Protein AF-A0A2E6Z7I7-F1 (afdb_monomer)

Structure (mmCIF, N/CA/C/O backbone):
data_AF-A0A2E6Z7I7-F1
#
_entry.id   AF-A0A2E6Z7I7-F1
#
loop_
_atom_site.group_PDB
_atom_site.id
_atom_site.type_symbol
_atom_site.label_atom_id
_atom_site.label_alt_id
_atom_site.label_comp_id
_atom_site.label_asym_id
_atom_site.label_entity_id
_atom_site.label_seq_id
_atom_site.pdbx_PDB_ins_code
_atom_site.Cartn_x
_atom_site.Cartn_y
_atom_site.Cartn_z
_atom_site.occupancy
_atom_site.B_iso_or_equiv
_atom_site.auth_seq_id
_atom_site.auth_comp_id
_atom_site.auth_asym_id
_atom_site.auth_atom_id
_atom_site.pdbx_PDB_model_num
ATOM 1 N N . MET A 1 1 ? 0.282 -0.941 -18.473 1.00 72.75 1 MET A N 1
ATOM 2 C CA . MET A 1 1 ? 0.073 -0.353 -17.138 1.00 72.75 1 MET A CA 1
ATOM 3 C C . MET A 1 1 ? -0.777 -1.345 -16.371 1.00 72.75 1 MET A C 1
ATOM 5 O O . MET A 1 1 ? -1.775 -1.789 -16.924 1.00 72.75 1 MET A O 1
ATOM 9 N N . ALA A 1 2 ? -0.313 -1.795 -15.211 1.00 84.75 2 ALA A N 1
ATOM 10 C CA . ALA A 1 2 ? -1.006 -2.774 -14.382 1.00 84.75 2 ALA A CA 1
ATOM 11 C C . ALA A 1 2 ? -1.389 -2.109 -13.061 1.00 84.75 2 ALA A C 1
ATOM 13 O O . ALA A 1 2 ? -0.601 -1.338 -12.517 1.00 84.75 2 ALA A O 1
ATOM 14 N N . LEU A 1 3 ? -2.592 -2.389 -12.577 1.00 86.81 3 LEU A N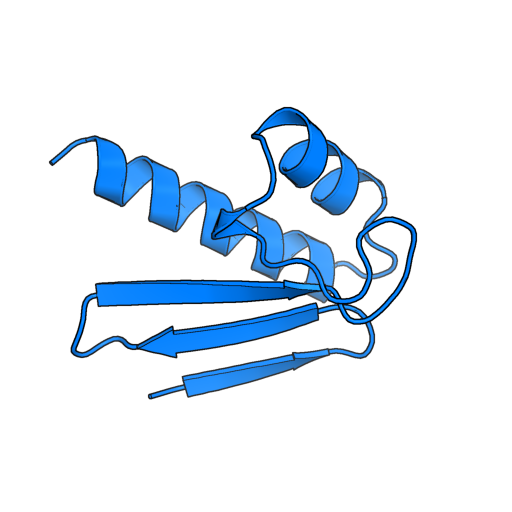 1
ATOM 15 C CA . LEU A 1 3 ? -3.112 -1.840 -11.335 1.00 86.81 3 LEU A CA 1
ATOM 16 C C . LEU A 1 3 ? -3.549 -3.007 -10.461 1.00 86.81 3 LEU A C 1
ATOM 18 O O . LEU A 1 3 ? -4.315 -3.862 -10.901 1.00 86.81 3 LEU A O 1
ATOM 22 N N . VAL A 1 4 ? -3.007 -3.056 -9.253 1.00 86.50 4 VAL A N 1
ATOM 23 C CA . VAL A 1 4 ? -3.317 -4.059 -8.243 1.00 86.50 4 VAL A CA 1
ATOM 24 C C . VAL A 1 4 ? -3.946 -3.320 -7.079 1.00 86.50 4 VAL A C 1
ATOM 26 O O . VAL A 1 4 ? -3.297 -2.489 -6.457 1.00 86.50 4 VAL A O 1
ATOM 29 N N . GLU A 1 5 ? -5.211 -3.592 -6.801 1.00 86.12 5 GLU A N 1
ATOM 30 C CA . GLU A 1 5 ? -5.948 -2.947 -5.719 1.00 86.12 5 GLU A CA 1
ATOM 31 C C . GLU A 1 5 ? -6.344 -4.001 -4.690 1.00 86.12 5 GLU A C 1
ATOM 33 O O . GLU A 1 5 ? -6.879 -5.055 -5.039 1.00 86.12 5 GLU A O 1
ATOM 38 N N . THR A 1 6 ? -6.040 -3.724 -3.430 1.00 85.00 6 THR A N 1
ATOM 39 C CA . THR A 1 6 ? -6.559 -4.442 -2.267 1.00 85.00 6 THR A CA 1
ATOM 40 C C . THR A 1 6 ? -7.338 -3.458 -1.407 1.00 85.00 6 THR A C 1
ATOM 42 O O . THR A 1 6 ? -7.225 -2.247 -1.591 1.00 85.00 6 THR A O 1
ATOM 45 N N . ASP A 1 7 ? -8.070 -3.952 -0.412 1.00 86.12 7 ASP A N 1
ATOM 46 C CA . ASP A 1 7 ? -8.789 -3.097 0.536 1.00 86.12 7 ASP A CA 1
ATOM 47 C C . ASP A 1 7 ? -7.885 -2.079 1.258 1.00 86.12 7 ASP A C 1
ATOM 49 O O . ASP A 1 7 ? -8.364 -1.038 1.697 1.00 86.12 7 ASP A O 1
ATOM 53 N N . TYR A 1 8 ? -6.573 -2.335 1.350 1.00 84.81 8 TYR A N 1
ATOM 54 C CA . TYR A 1 8 ? -5.628 -1.505 2.105 1.00 84.81 8 TYR A CA 1
ATOM 55 C C . TYR A 1 8 ? -4.635 -0.723 1.251 1.00 84.81 8 TYR A C 1
ATOM 57 O O . TYR A 1 8 ? -4.160 0.329 1.690 1.00 84.81 8 TYR A O 1
ATOM 65 N N . ILE A 1 9 ? -4.290 -1.217 0.063 1.00 88.38 9 ILE A N 1
ATOM 66 C CA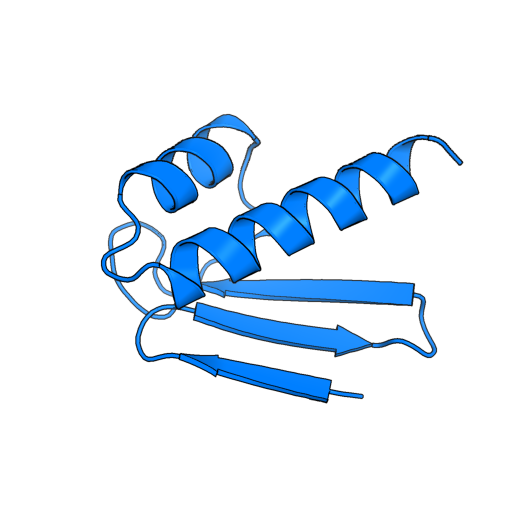 . ILE A 1 9 ? -3.306 -0.577 -0.803 1.00 88.38 9 ILE A CA 1
ATOM 67 C C . ILE A 1 9 ? -3.686 -0.703 -2.273 1.00 88.38 9 ILE A C 1
ATOM 69 O O . ILE A 1 9 ? -4.092 -1.756 -2.757 1.00 88.38 9 ILE A O 1
ATOM 73 N N . LYS A 1 10 ? -3.467 0.382 -3.005 1.00 90.44 10 LYS A N 1
ATOM 74 C CA . LYS A 1 10 ? -3.590 0.457 -4.451 1.00 90.44 10 LYS A CA 1
ATOM 75 C C . LYS A 1 10 ? -2.217 0.624 -5.071 1.00 90.44 10 LYS A C 1
ATOM 77 O O . LYS A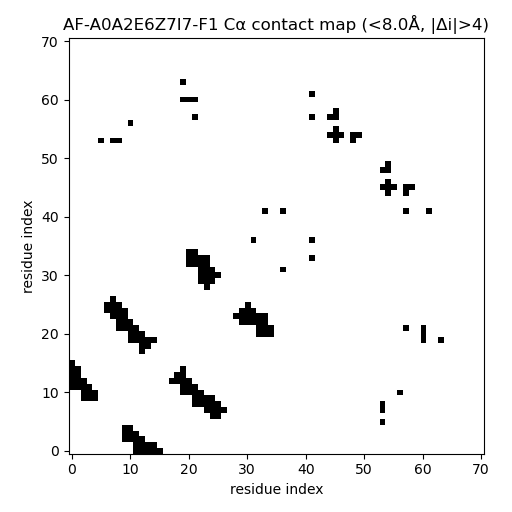 1 10 ? -1.606 1.675 -4.951 1.00 90.44 10 LYS A O 1
ATOM 82 N N . MET A 1 11 ? -1.718 -0.403 -5.734 1.00 88.88 11 MET A N 1
ATOM 83 C CA . MET A 1 11 ? -0.426 -0.396 -6.401 1.00 88.88 11 MET A CA 1
ATOM 84 C C . MET A 1 11 ? -0.583 -0.209 -7.906 1.00 88.88 11 MET A C 1
ATOM 86 O O . MET A 1 11 ? -1.302 -0.942 -8.579 1.00 88.88 11 MET A O 1
ATOM 90 N N . GLU A 1 12 ? 0.126 0.768 -8.445 1.00 89.88 12 GLU A N 1
ATOM 91 C CA . GLU A 1 12 ? 0.133 1.125 -9.851 1.00 89.88 12 GLU A CA 1
ATOM 92 C C . GLU A 1 12 ? 1.526 0.865 -10.430 1.00 89.88 12 GLU A C 1
ATOM 94 O O . GLU A 1 12 ? 2.529 1.444 -10.011 1.00 89.88 12 GLU A O 1
ATOM 99 N N . ILE A 1 13 ? 1.599 -0.056 -11.389 1.00 86.31 13 ILE A N 1
ATOM 100 C CA . ILE A 1 13 ? 2.843 -0.538 -11.984 1.00 86.31 13 ILE A CA 1
ATOM 101 C C . ILE A 1 13 ? 2.863 -0.132 -13.456 1.00 86.31 13 ILE A C 1
ATOM 103 O O . ILE A 1 13 ? 2.154 -0.665 -14.321 1.00 86.31 13 ILE A O 1
ATOM 107 N N . ASN A 1 14 ? 3.734 0.816 -13.767 1.00 87.00 14 ASN A N 1
ATOM 108 C CA . ASN A 1 14 ? 4.055 1.224 -15.117 1.00 87.00 14 ASN A CA 1
ATOM 109 C C . ASN A 1 14 ? 5.348 0.544 -15.584 1.00 87.00 14 ASN A C 1
ATOM 111 O O . ASN A 1 14 ? 6.436 1.113 -15.521 1.00 87.00 14 ASN A O 1
ATOM 115 N N . ALA A 1 15 ? 5.207 -0.674 -16.111 1.00 80.06 15 ALA A N 1
ATOM 116 C CA . ALA A 1 15 ? 6.320 -1.433 -16.681 1.00 80.06 15 ALA A CA 1
ATOM 117 C C . ALA A 1 15 ? 7.027 -0.708 -17.844 1.00 80.06 15 ALA A C 1
ATOM 119 O O . ALA A 1 15 ? 8.228 -0.871 -18.011 1.00 80.06 15 ALA A O 1
ATOM 120 N N . GLN A 1 16 ? 6.313 0.123 -18.617 1.00 82.50 16 GLN A N 1
ATOM 121 C CA . GLN A 1 16 ? 6.906 0.872 -19.735 1.00 82.50 16 GLN A CA 1
ATOM 122 C C . GLN A 1 16 ? 7.828 1.994 -19.242 1.00 82.50 16 GLN A C 1
ATOM 124 O O . GLN A 1 16 ? 8.869 2.241 -19.836 1.00 82.50 16 GLN A O 1
ATOM 129 N N . ALA A 1 17 ? 7.463 2.645 -18.134 1.00 82.19 17 ALA A N 1
ATOM 130 C CA . ALA A 1 17 ? 8.293 3.659 -17.484 1.00 82.19 17 ALA A CA 1
ATOM 131 C C . ALA A 1 17 ? 9.279 3.066 -16.456 1.00 82.19 17 ALA A C 1
ATOM 133 O O . ALA A 1 17 ? 10.076 3.798 -15.865 1.00 82.19 17 ALA A O 1
ATOM 134 N N . GLY A 1 18 ? 9.196 1.758 -16.183 1.00 79.69 18 GLY A N 1
ATOM 135 C CA . GLY A 1 18 ? 9.901 1.121 -15.071 1.00 79.69 18 GLY A CA 1
ATOM 136 C C . GLY A 1 18 ? 9.572 1.783 -13.730 1.00 79.69 18 GLY A C 1
ATOM 137 O O . GLY A 1 18 ? 10.462 1.988 -12.904 1.00 79.69 18 GLY A O 1
ATOM 138 N N . LEU A 1 19 ? 8.328 2.220 -13.538 1.00 82.00 19 LEU A N 1
ATOM 139 C CA . LEU A 1 19 ? 7.865 2.866 -12.313 1.00 82.00 19 LEU A CA 1
ATOM 140 C C . LEU A 1 19 ? 6.820 1.980 -11.648 1.00 82.00 19 LEU A C 1
ATOM 142 O O . LEU A 1 19 ? 5.932 1.461 -12.314 1.00 82.00 19 LEU A O 1
ATOM 146 N N . ALA A 1 20 ? 6.920 1.839 -10.337 1.00 84.94 20 ALA A N 1
ATOM 147 C CA . ALA A 1 20 ? 5.854 1.326 -9.499 1.00 84.94 20 ALA A CA 1
ATOM 148 C C . ALA A 1 20 ? 5.593 2.387 -8.432 1.00 84.94 20 ALA A C 1
ATOM 150 O O . ALA A 1 20 ? 6.546 3.000 -7.953 1.00 84.94 20 ALA A O 1
ATOM 151 N N . ASP A 1 21 ? 4.334 2.627 -8.095 1.00 87.50 21 ASP A N 1
ATOM 152 C CA . ASP A 1 21 ? 3.913 3.486 -6.990 1.00 87.50 21 ASP A CA 1
ATOM 153 C C . ASP A 1 21 ? 2.738 2.813 -6.283 1.00 87.50 21 ASP A C 1
ATOM 155 O O . ASP A 1 21 ? 1.949 2.128 -6.924 1.00 87.50 21 ASP A O 1
ATOM 159 N N . GLY A 1 22 ? 2.627 2.957 -4.969 1.00 88.81 22 GLY A N 1
ATOM 160 C CA . GLY A 1 22 ? 1.487 2.424 -4.223 1.00 88.81 22 GLY A CA 1
ATOM 161 C C . GLY A 1 22 ? 0.834 3.518 -3.410 1.00 88.81 22 GLY A C 1
ATOM 162 O O . GLY A 1 22 ? 1.544 4.337 -2.856 1.00 88.81 22 GLY A O 1
ATOM 163 N N . GLU A 1 23 ? -0.483 3.549 -3.321 1.00 91.56 23 GLU A N 1
ATOM 164 C CA . GLU A 1 23 ? -1.256 4.463 -2.490 1.00 91.56 23 GLU A CA 1
ATOM 165 C C . GLU A 1 23 ? -1.955 3.674 -1.388 1.00 91.56 23 GLU A C 1
ATOM 167 O O . GLU A 1 23 ? -2.619 2.672 -1.646 1.00 91.56 23 GLU A O 1
ATOM 172 N N . ILE A 1 24 ? -1.788 4.110 -0.146 1.00 89.88 24 ILE A N 1
ATOM 173 C CA . ILE A 1 24 ? -2.429 3.483 1.004 1.00 89.88 24 ILE A CA 1
ATOM 174 C C . ILE A 1 24 ? -3.880 3.956 1.070 1.00 89.88 24 ILE A C 1
ATOM 176 O O . ILE A 1 24 ? -4.139 5.153 1.127 1.00 89.88 24 ILE A O 1
ATOM 180 N N . LEU A 1 25 ? -4.829 3.025 1.094 1.00 88.56 25 LEU A N 1
ATOM 181 C CA . LEU A 1 25 ? -6.264 3.327 1.118 1.00 88.56 25 LEU A CA 1
ATOM 182 C C . LEU A 1 25 ? -6.848 3.339 2.536 1.00 88.56 25 LEU A C 1
ATOM 184 O O . LEU A 1 25 ? -7.904 3.922 2.766 1.00 88.56 25 LEU A O 1
ATOM 188 N N . GLN A 1 26 ? -6.179 2.683 3.488 1.00 83.25 26 GLN A N 1
ATOM 189 C CA . GLN A 1 26 ? -6.671 2.473 4.852 1.00 83.25 26 GLN A CA 1
ATOM 190 C C . GLN A 1 26 ? -5.547 2.644 5.887 1.00 83.25 26 GLN A C 1
ATOM 192 O O . GLN A 1 26 ? -4.381 2.352 5.628 1.00 83.25 26 GLN A O 1
ATOM 197 N N . GLY A 1 27 ? -5.908 3.055 7.106 1.00 81.31 27 GLY A N 1
ATOM 198 C CA . GLY A 1 27 ? -4.987 3.167 8.244 1.00 81.31 27 GLY A CA 1
ATOM 199 C C . GLY A 1 27 ? -4.353 4.552 8.410 1.00 81.31 27 GLY A C 1
ATOM 200 O O . GLY A 1 27 ? -4.836 5.550 7.881 1.00 81.31 27 GLY A O 1
ATOM 201 N N . GLN A 1 28 ? -3.261 4.627 9.180 1.00 80.31 28 GLN A N 1
ATOM 202 C CA . GLN A 1 28 ? -2.629 5.904 9.556 1.00 80.31 28 GLN A CA 1
ATOM 203 C C . GLN A 1 28 ? -2.049 6.679 8.359 1.00 80.31 28 GLN A C 1
ATOM 205 O O . GLN A 1 28 ? -1.961 7.904 8.404 1.00 80.31 28 GLN A O 1
ATOM 210 N N . TYR A 1 29 ? -1.680 5.975 7.288 1.00 84.00 29 TYR A N 1
ATOM 211 C CA . TYR A 1 29 ? -1.097 6.557 6.078 1.00 84.00 29 TYR A CA 1
ATOM 212 C C . TYR A 1 29 ? -2.105 6.674 4.931 1.00 84.00 29 TYR A C 1
ATOM 214 O O . TYR A 1 29 ? -1.697 6.834 3.787 1.00 84.00 29 TYR A O 1
ATOM 222 N N . SER A 1 30 ? -3.409 6.590 5.218 1.00 86.44 30 SER A N 1
ATOM 223 C CA . SER A 1 30 ? -4.466 6.697 4.209 1.00 86.44 30 SER A CA 1
ATOM 224 C C . SER A 1 30 ? -4.270 7.917 3.301 1.00 86.44 30 SER A C 1
ATOM 226 O O . SER A 1 30 ? -3.975 9.017 3.769 1.00 86.44 30 SER A O 1
ATOM 228 N N . SER A 1 31 ? -4.468 7.717 2.000 1.00 86.31 31 SER A N 1
ATOM 229 C CA . SER A 1 31 ? -4.251 8.685 0.923 1.00 86.31 31 SER A CA 1
ATOM 230 C C . SER A 1 31 ? -2.791 9.113 0.699 1.00 86.31 31 SER A C 1
ATOM 232 O O . SER A 1 31 ? -2.549 10.039 -0.074 1.00 86.31 31 SER A O 1
ATOM 234 N N . GLN A 1 32 ? -1.811 8.474 1.350 1.00 90.06 32 GLN A N 1
ATOM 235 C CA . GLN A 1 32 ? -0.390 8.708 1.080 1.00 90.06 32 GLN A CA 1
ATOM 236 C C . GLN A 1 32 ? 0.175 7.667 0.123 1.00 90.06 32 GLN A C 1
ATOM 238 O O . GLN A 1 32 ? -0.144 6.477 0.190 1.00 90.06 32 GLN A O 1
ATOM 243 N N . LYS A 1 33 ? 1.097 8.116 -0.727 1.00 89.69 33 LYS A N 1
ATOM 244 C CA . LYS A 1 33 ? 1.849 7.240 -1.622 1.00 89.69 33 LYS A CA 1
ATOM 245 C C . LYS A 1 33 ? 3.054 6.629 -0.913 1.00 89.69 33 LYS A C 1
ATOM 247 O O . LYS A 1 33 ? 3.794 7.338 -0.238 1.00 89.69 33 LYS A O 1
ATOM 252 N N . LEU A 1 34 ? 3.335 5.352 -1.155 1.00 87.38 34 LEU A N 1
ATOM 253 C CA . LEU A 1 34 ? 4.546 4.639 -0.754 1.00 87.38 34 LEU A CA 1
ATOM 254 C C . LEU A 1 34 ? 5.814 5.405 -1.155 1.00 87.38 34 LEU A C 1
ATOM 256 O O . LEU A 1 34 ? 6.774 5.427 -0.392 1.00 87.38 34 LEU A O 1
ATOM 260 N N . SER A 1 35 ? 5.820 6.093 -2.303 1.00 85.94 35 SER A N 1
ATOM 261 C CA . SER A 1 35 ? 6.961 6.931 -2.700 1.00 85.94 35 SER A CA 1
ATOM 262 C C . SER A 1 35 ? 7.202 8.124 -1.773 1.00 85.94 35 SER A C 1
ATOM 264 O O . SER A 1 35 ? 8.344 8.564 -1.655 1.00 85.94 35 SER A O 1
ATOM 266 N N . GLN A 1 36 ? 6.161 8.628 -1.102 1.00 87.62 36 GLN A N 1
ATOM 267 C CA . GLN A 1 36 ? 6.246 9.714 -0.119 1.00 87.62 36 GLN A CA 1
ATOM 268 C C . GLN A 1 36 ? 6.561 9.211 1.295 1.00 87.62 36 GLN A C 1
ATOM 270 O O . GLN A 1 36 ? 6.916 10.007 2.164 1.00 87.62 36 GLN A O 1
ATOM 275 N N . LEU A 1 37 ? 6.443 7.904 1.535 1.00 86.56 37 LEU A N 1
ATOM 276 C CA . LEU A 1 37 ? 6.752 7.301 2.820 1.00 86.56 37 LEU A CA 1
ATOM 277 C C . LEU A 1 37 ? 8.255 7.045 2.965 1.00 86.56 37 LEU A C 1
ATOM 279 O O . LEU A 1 37 ? 8.949 6.600 2.047 1.00 86.56 37 LEU A O 1
ATOM 283 N N . ASN A 1 38 ? 8.751 7.286 4.176 1.00 86.62 38 ASN A N 1
ATOM 284 C CA . ASN A 1 38 ? 10.116 6.940 4.558 1.00 86.62 38 ASN A CA 1
ATOM 285 C C . ASN A 1 38 ? 10.262 5.424 4.755 1.00 86.62 38 ASN A C 1
ATOM 287 O O . ASN A 1 38 ? 9.291 4.728 5.050 1.00 86.62 38 ASN A O 1
ATOM 291 N N . ASN A 1 39 ? 11.499 4.921 4.685 1.00 84.69 39 ASN A N 1
ATOM 292 C CA . ASN A 1 39 ? 11.800 3.494 4.877 1.00 84.69 39 ASN A CA 1
ATOM 293 C C . ASN A 1 39 ? 11.218 2.906 6.178 1.00 84.69 39 ASN A C 1
ATOM 295 O O . ASN A 1 39 ? 10.752 1.771 6.172 1.00 84.69 39 ASN A O 1
ATOM 299 N N . ASP A 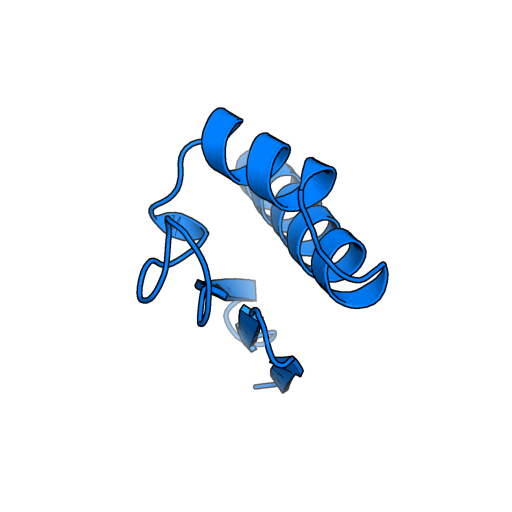1 40 ? 11.207 3.672 7.273 1.00 86.44 40 ASP A N 1
ATOM 300 C CA . ASP A 1 40 ? 10.624 3.238 8.553 1.00 86.44 40 ASP A CA 1
ATOM 301 C C . ASP A 1 40 ? 9.101 3.043 8.467 1.00 86.44 40 ASP A C 1
ATOM 303 O O . ASP A 1 40 ? 8.566 2.047 8.945 1.00 86.44 40 ASP A O 1
ATOM 307 N N . ALA A 1 41 ? 8.406 3.959 7.785 1.00 86.38 41 ALA A N 1
ATOM 308 C CA . AL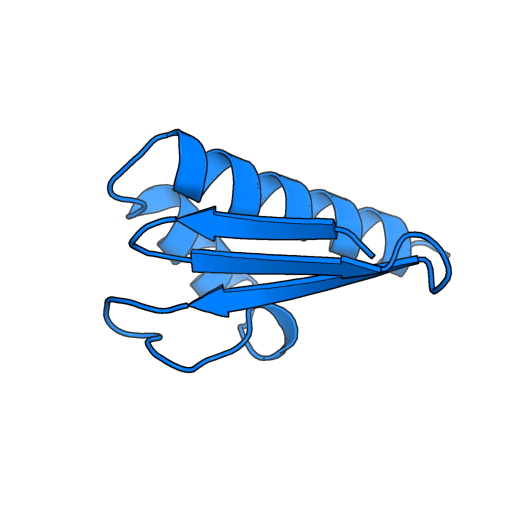A A 1 41 ? 6.963 3.872 7.578 1.00 86.38 41 ALA A CA 1
ATOM 309 C C . ALA A 1 41 ? 6.599 2.689 6.671 1.00 86.38 41 ALA A C 1
ATOM 311 O O . ALA A 1 41 ? 5.644 1.972 6.956 1.00 86.38 41 ALA A O 1
ATOM 312 N N . ILE A 1 42 ? 7.394 2.430 5.625 1.00 86.31 42 ILE A N 1
ATOM 313 C CA . ILE A 1 42 ? 7.209 1.252 4.766 1.00 86.31 42 ILE A CA 1
ATOM 314 C C . ILE A 1 42 ? 7.415 -0.044 5.559 1.00 86.31 42 ILE A C 1
ATOM 316 O O . ILE A 1 42 ? 6.583 -0.940 5.461 1.00 86.31 42 ILE A O 1
ATOM 320 N N . LYS A 1 43 ? 8.459 -0.140 6.395 1.00 86.81 43 LYS A N 1
ATOM 321 C CA . LYS A 1 43 ? 8.653 -1.308 7.273 1.00 86.81 43 LYS A CA 1
ATOM 322 C C . LYS A 1 43 ? 7.470 -1.527 8.213 1.00 86.81 43 LYS A C 1
ATOM 324 O O . LYS A 1 43 ? 6.943 -2.633 8.262 1.00 86.81 43 LYS A O 1
ATOM 329 N N . LYS A 1 44 ? 6.996 -0.469 8.875 1.00 87.44 44 LYS A N 1
ATOM 330 C CA . LYS A 1 44 ? 5.809 -0.541 9.739 1.00 87.44 44 LYS A CA 1
ATOM 331 C C . LYS A 1 44 ? 4.571 -1.008 8.986 1.00 87.44 44 LYS A C 1
ATOM 333 O O . LYS A 1 44 ? 3.805 -1.794 9.524 1.00 87.44 44 LYS A O 1
ATOM 338 N N . LEU A 1 45 ? 4.377 -0.557 7.750 1.00 85.62 45 LEU A N 1
ATOM 339 C CA . LEU A 1 45 ? 3.262 -1.010 6.922 1.00 85.62 45 LEU A CA 1
ATOM 340 C C . LEU A 1 45 ? 3.361 -2.499 6.563 1.00 85.62 45 LEU A C 1
ATOM 342 O O . LEU A 1 45 ? 2.334 -3.162 6.525 1.00 85.62 45 LEU A O 1
ATOM 346 N N . ILE A 1 46 ? 4.567 -3.028 6.332 1.00 86.62 46 ILE A N 1
ATOM 347 C CA . ILE A 1 46 ? 4.794 -4.463 6.087 1.00 86.62 46 ILE A CA 1
ATOM 348 C C . ILE A 1 46 ? 4.495 -5.280 7.353 1.00 86.62 46 ILE A C 1
ATOM 350 O O . ILE A 1 46 ? 3.842 -6.319 7.257 1.00 86.62 46 ILE A O 1
ATOM 354 N N . GLU A 1 47 ? 4.945 -4.809 8.523 1.00 87.06 47 GLU A N 1
ATOM 355 C CA . GLU A 1 47 ? 4.758 -5.482 9.820 1.00 87.06 47 GLU A CA 1
ATOM 356 C C . GLU A 1 47 ? 3.310 -5.432 10.326 1.00 87.06 47 GLU A C 1
ATOM 358 O O . GLU A 1 47 ? 2.822 -6.401 10.902 1.00 87.06 47 GLU A O 1
ATOM 363 N N . HIS A 1 48 ? 2.614 -4.316 10.101 1.00 85.12 48 HIS A N 1
ATOM 3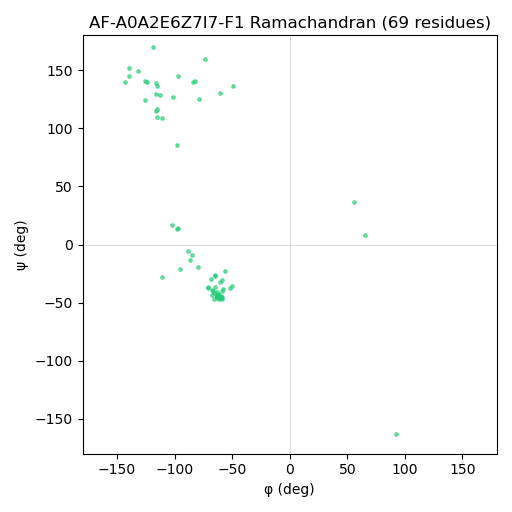64 C CA . HIS A 1 48 ? 1.219 -4.111 10.498 1.00 85.12 48 HIS A CA 1
ATOM 365 C C . HIS A 1 48 ? 0.227 -4.356 9.355 1.00 85.12 48 HIS A C 1
ATOM 367 O O . HIS A 1 48 ? -0.939 -3.970 9.460 1.00 85.12 48 HIS A O 1
ATOM 373 N N . ALA A 1 49 ? 0.673 -4.972 8.259 1.00 83.19 49 ALA A N 1
ATOM 374 C CA . ALA A 1 49 ? -0.211 -5.330 7.167 1.00 83.19 49 ALA A CA 1
ATOM 375 C C . ALA A 1 49 ? -1.292 -6.305 7.679 1.00 83.19 49 ALA A C 1
ATOM 377 O O . ALA A 1 49 ? -0.959 -7.308 8.313 1.00 83.19 49 ALA A O 1
ATOM 378 N N . PRO A 1 50 ? -2.575 -6.044 7.392 1.00 81.12 50 PRO A N 1
ATOM 379 C CA . PRO A 1 50 ? -3.686 -6.889 7.841 1.00 81.12 50 PRO A CA 1
ATOM 380 C C . PRO A 1 50 ? -3.685 -8.255 7.149 1.00 81.12 50 PRO A C 1
ATOM 382 O O . PRO A 1 50 ? -4.087 -9.253 7.740 1.00 81.12 50 PRO A O 1
ATOM 385 N N . ASP A 1 51 ? -3.178 -8.299 5.915 1.00 85.19 51 ASP A N 1
ATOM 386 C CA . ASP A 1 51 ? -3.167 -9.475 5.062 1.00 85.19 51 ASP A CA 1
ATOM 387 C C . ASP A 1 51 ? -1.784 -9.694 4.467 1.00 85.19 51 ASP A C 1
ATOM 389 O O . ASP A 1 51 ? -1.053 -8.752 4.133 1.00 85.19 51 ASP A O 1
ATOM 393 N N . LYS A 1 52 ? -1.463 -10.969 4.232 1.00 84.44 52 LYS A N 1
ATOM 394 C CA . LYS A 1 52 ? -0.197 -11.360 3.612 1.00 84.44 52 LYS A CA 1
ATOM 395 C C . LYS A 1 52 ? -0.018 -10.717 2.236 1.00 84.44 52 LYS A C 1
ATOM 397 O O . LYS A 1 52 ? 1.081 -10.288 1.928 1.00 84.44 52 LYS A O 1
ATOM 402 N N . VAL A 1 53 ? -1.091 -10.596 1.449 1.00 86.25 53 VAL A N 1
ATOM 403 C CA . VAL A 1 53 ? -1.063 -9.978 0.109 1.00 86.25 53 VAL A CA 1
ATOM 404 C C . VAL A 1 53 ? -0.589 -8.525 0.176 1.00 86.25 53 VAL A C 1
ATOM 406 O O . VAL A 1 53 ? 0.288 -8.128 -0.583 1.00 86.25 53 VAL A O 1
ATOM 409 N N . THR A 1 54 ? -1.125 -7.744 1.115 1.00 85.81 54 THR A N 1
ATOM 410 C CA . THR A 1 54 ? -0.744 -6.341 1.319 1.00 85.81 54 THR A CA 1
ATOM 411 C C . THR A 1 54 ? 0.725 -6.227 1.729 1.00 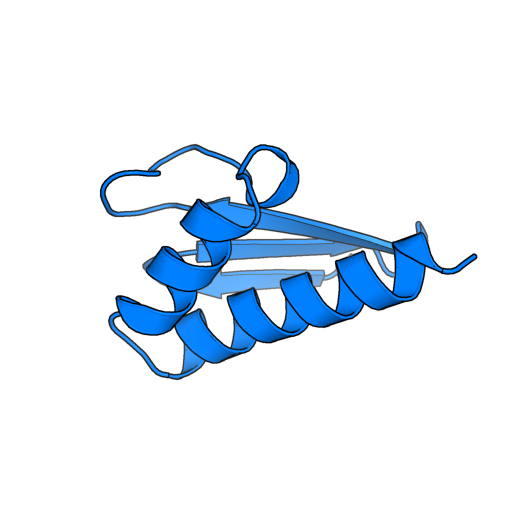85.81 54 THR A C 1
ATOM 413 O O . THR A 1 54 ? 1.464 -5.437 1.145 1.00 85.81 54 THR A O 1
ATOM 416 N N . SER A 1 55 ? 1.171 -7.061 2.675 1.00 89.12 55 SER A N 1
ATOM 417 C CA . SER A 1 55 ? 2.577 -7.125 3.102 1.00 89.12 55 SER A CA 1
ATOM 418 C C . SER A 1 55 ? 3.517 -7.461 1.935 1.00 89.12 55 SER A C 1
ATOM 420 O O . SER A 1 55 ? 4.528 -6.786 1.733 1.00 89.12 55 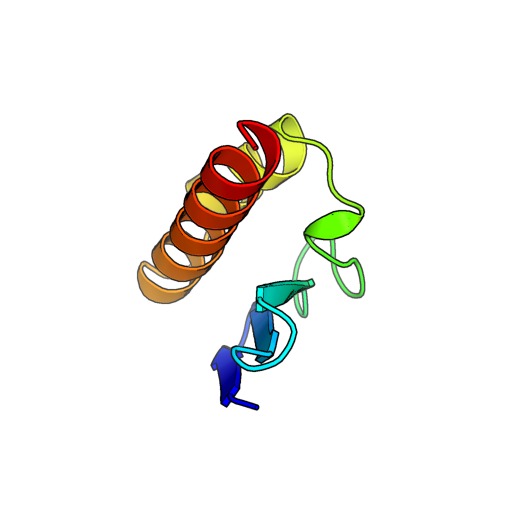SER A O 1
ATOM 422 N N . ASP A 1 56 ? 3.146 -8.456 1.121 1.00 88.81 56 ASP A N 1
ATOM 423 C CA . ASP A 1 56 ? 3.915 -8.918 -0.039 1.00 88.81 56 ASP A CA 1
ATOM 424 C C . ASP A 1 56 ? 4.045 -7.813 -1.100 1.00 88.81 56 ASP A C 1
ATOM 426 O O . ASP A 1 56 ? 5.145 -7.543 -1.574 1.00 88.81 56 ASP A O 1
ATOM 430 N N . LEU A 1 57 ? 2.954 -7.093 -1.401 1.00 87.12 57 LEU A N 1
ATOM 431 C CA . LEU A 1 57 ? 2.957 -5.971 -2.349 1.00 87.12 57 LEU A CA 1
ATOM 432 C C . LEU A 1 57 ? 3.877 -4.833 -1.901 1.00 87.12 57 LEU A C 1
ATOM 434 O O . LEU A 1 57 ? 4.678 -4.327 -2.689 1.00 87.12 57 LEU A O 1
ATOM 438 N N . ILE A 1 58 ? 3.788 -4.430 -0.632 1.00 87.50 58 ILE A N 1
ATOM 439 C CA . ILE A 1 58 ? 4.619 -3.349 -0.086 1.00 87.50 58 ILE A CA 1
ATOM 440 C C . ILE A 1 58 ? 6.095 -3.773 -0.061 1.00 87.50 58 ILE A C 1
ATOM 442 O O . ILE A 1 58 ? 6.974 -2.981 -0.408 1.00 87.50 58 ILE A O 1
ATOM 446 N N . SER A 1 59 ? 6.370 -5.031 0.291 1.00 87.75 59 SER A N 1
ATOM 447 C CA . SER A 1 59 ? 7.715 -5.613 0.260 1.00 87.75 59 SER A CA 1
ATOM 448 C C . SER A 1 59 ? 8.285 -5.669 -1.164 1.00 87.75 59 SER A C 1
ATOM 450 O O . SER A 1 59 ? 9.420 -5.247 -1.399 1.00 87.75 59 SER A O 1
ATOM 452 N N . ALA A 1 60 ? 7.483 -6.094 -2.145 1.00 86.06 60 ALA A N 1
ATOM 453 C CA . ALA A 1 60 ? 7.859 -6.117 -3.555 1.00 86.06 60 ALA A CA 1
ATOM 454 C C . ALA A 1 60 ? 8.177 -4.710 -4.081 1.00 86.06 60 ALA A C 1
ATOM 456 O O . ALA A 1 60 ? 9.197 -4.515 -4.744 1.00 86.06 60 ALA A O 1
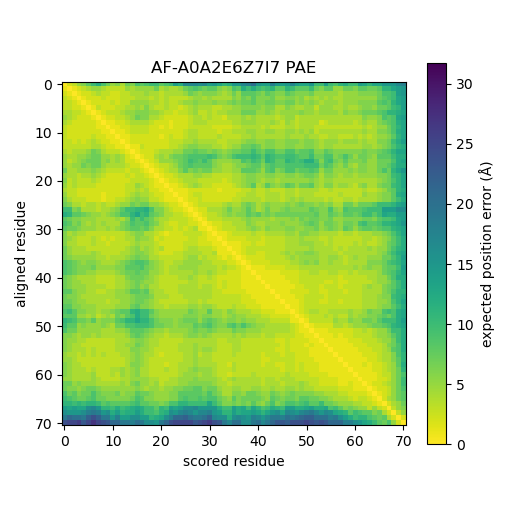ATOM 457 N N . TYR A 1 61 ? 7.362 -3.709 -3.728 1.00 85.75 61 TYR A N 1
ATOM 458 C CA . TYR A 1 61 ? 7.650 -2.306 -4.032 1.00 85.75 61 TYR A CA 1
ATOM 459 C C . TYR A 1 61 ? 8.967 -1.839 -3.398 1.00 85.75 61 TYR A C 1
ATOM 461 O O . TYR A 1 61 ? 9.771 -1.182 -4.059 1.00 85.75 61 TYR A O 1
ATOM 469 N N . TRP A 1 62 ? 9.218 -2.186 -2.133 1.00 84.44 62 TRP A N 1
ATOM 470 C CA . TRP A 1 62 ? 10.450 -1.810 -1.437 1.00 84.44 62 TRP A CA 1
ATOM 471 C C . TRP A 1 62 ? 11.694 -2.417 -2.099 1.00 84.44 62 TRP A C 1
ATOM 473 O O . TRP A 1 62 ? 12.691 -1.720 -2.313 1.00 84.44 62 TRP A O 1
ATOM 483 N N . SER A 1 63 ? 11.613 -3.688 -2.498 1.00 83.25 63 SER A N 1
ATOM 484 C CA . SER A 1 63 ? 12.666 -4.367 -3.258 1.00 83.25 63 SER A CA 1
ATOM 485 C C . SER A 1 63 ? 12.877 -3.722 -4.633 1.00 83.25 63 SER A C 1
ATOM 487 O O . SER A 1 63 ? 14.012 -3.428 -5.003 1.00 83.25 63 SER A O 1
ATOM 489 N N . PHE A 1 64 ? 11.795 -3.386 -5.344 1.00 81.88 64 PHE A N 1
ATOM 490 C CA . PHE A 1 64 ? 11.851 -2.691 -6.633 1.00 81.88 64 PHE A CA 1
ATOM 491 C C . PHE A 1 64 ? 12.504 -1.304 -6.527 1.00 81.88 64 PHE A C 1
ATOM 493 O O . PHE A 1 64 ? 13.371 -0.958 -7.328 1.00 81.88 64 PHE A O 1
ATOM 500 N N . LYS A 1 65 ? 12.127 -0.512 -5.515 1.00 78.06 65 LYS A N 1
ATOM 501 C CA . LYS A 1 65 ? 12.711 0.812 -5.248 1.00 78.06 65 LYS A CA 1
ATOM 502 C C . LYS A 1 65 ? 14.199 0.712 -4.910 1.00 78.06 65 LYS A C 1
ATOM 504 O O . LYS A 1 65 ? 14.975 1.533 -5.388 1.00 78.06 65 LYS A O 1
ATOM 509 N N . SER A 1 66 ? 14.586 -0.293 -4.123 1.00 73.94 66 SER A N 1
ATOM 510 C CA . SER A 1 66 ? 15.988 -0.532 -3.755 1.00 73.94 66 SER A CA 1
ATOM 511 C C . SER A 1 66 ? 16.819 -0.916 -4.981 1.00 73.94 66 SER A C 1
ATOM 513 O O . SER A 1 66 ? 17.826 -0.272 -5.251 1.00 73.94 66 SER A O 1
ATOM 515 N N . ALA A 1 67 ? 16.324 -1.846 -5.806 1.00 72.25 67 ALA A N 1
ATOM 516 C CA . ALA A 1 67 ? 16.972 -2.241 -7.058 1.00 72.25 67 ALA A CA 1
ATOM 517 C C . ALA A 1 67 ? 17.125 -1.078 -8.056 1.00 72.25 67 ALA A C 1
ATOM 519 O O . ALA A 1 67 ? 18.091 -1.032 -8.811 1.00 72.25 67 ALA A O 1
ATOM 520 N N . LYS A 1 68 ? 16.191 -0.116 -8.057 1.00 63.97 68 LYS A N 1
ATOM 521 C CA . LYS A 1 68 ? 16.262 1.078 -8.912 1.00 63.97 68 LYS A CA 1
ATOM 522 C C . LYS A 1 68 ? 17.193 2.169 -8.365 1.00 63.97 68 LYS A C 1
ATOM 524 O O . LYS A 1 68 ? 17.598 3.041 -9.124 1.00 63.97 68 LYS A O 1
ATOM 529 N N . SER A 1 69 ? 17.512 2.143 -7.070 1.00 55.38 69 SER A N 1
ATOM 530 C CA . SER A 1 69 ? 18.411 3.112 -6.430 1.00 55.38 69 SER A CA 1
ATOM 531 C C . SER A 1 69 ? 19.897 2.742 -6.563 1.00 55.38 69 SER A C 1
ATOM 533 O O . SER A 1 69 ? 20.741 3.561 -6.209 1.00 55.38 69 SER A O 1
ATOM 535 N N . GLU A 1 70 ? 20.209 1.541 -7.060 1.00 45.75 70 GLU A N 1
ATOM 536 C CA . GLU A 1 70 ? 21.569 1.040 -7.332 1.00 45.75 70 GLU A CA 1
ATOM 537 C C . GLU A 1 70 ? 22.006 1.197 -8.808 1.00 45.75 70 GLU A C 1
ATOM 539 O O . GLU A 1 70 ? 23.001 0.599 -9.215 1.00 45.75 70 GLU A O 1
ATOM 544 N N . ALA A 1 71 ? 21.294 1.999 -9.611 1.00 39.03 71 ALA A N 1
ATOM 545 C CA . ALA A 1 71 ? 21.604 2.252 -11.026 1.00 39.03 71 ALA A CA 1
ATOM 546 C C . ALA A 1 71 ? 22.142 3.667 -11.285 1.00 39.03 71 ALA A C 1
ATOM 548 O O . ALA A 1 71 ? 21.582 4.630 -10.712 1.00 39.03 71 ALA A O 1
#

Radius of gyration: 11.34 Å; Cα contacts (8 Å, |Δi|>4): 93; chains: 1; bounding box: 30×21×30 Å

Solvent-accessible surface area (backbone atoms only — not comparable to full-atom values): 4107 Å² total; per-residue (Å²): 119,49,77,50,75,55,89,45,38,38,34,42,35,31,72,92,76,73,40,73,47,34,34,25,63,47,71,97,53,44,81,37,41,54,82,78,47,53,74,67,57,52,51,49,48,40,75,67,35,94,44,69,67,58,20,50,53,54,49,51,49,51,52,51,52,52,64,60,71,78,110

pLDDT: mean 83.32, std 8.99, range [39.03, 91.56]

Secondary structure (DSSP, 8-state):
-EEEE-SSEEEEEETTTTEEEEEE-SSTTTT-BGGGS-HHHHHHHHHT-SSHHHHHHHHHHHHHHHHHHT-

Nearest PDB structures (foldseek):
  6n5v-assembly1_A  TM=7.612E-01  e=5.744E+00  Rauvolfia serpentina
  6s5q-assembly1_A  TM=7.779E-01  e=9.754E+00  Ophiorrhiza pumila
  7r5j-assembly1_W0  TM=5.866E-01  e=9.130E+00  Homo sapiens

Foldseek 3Di:
DDWDDDCFKIWDQDPVVLDIKMAGCDDPRHRHILVPDDPVVLVVCLVPPPDPVSNVVSVVNVVSVVVVVVD

Mean predicted aligned error: 5.26 Å

Sequence (71 aa):
MALVETDYIKMEINAQAGLADGEILQGQYSSQKLSQLNNDAIKKLIEHAPDKVTSDLISAYWSFKSAKSEA